Protein AF-A0AAU8Q0X4-F1 (afdb_monomer_lite)

Structure (mmCIF, N/CA/C/O backbone):
data_AF-A0AAU8Q0X4-F1
#
_entry.id   AF-A0AAU8Q0X4-F1
#
loop_
_atom_site.group_PDB
_atom_site.id
_atom_site.type_symbol
_atom_site.label_atom_id
_atom_site.label_alt_id
_atom_site.label_comp_id
_atom_site.label_asym_id
_atom_site.label_entity_id
_atom_site.label_seq_id
_atom_site.pdbx_PDB_ins_code
_atom_site.Cartn_x
_atom_site.Cartn_y
_atom_site.Cartn_z
_atom_site.occupancy
_atom_site.B_iso_or_equiv
_atom_site.auth_seq_id
_atom_site.auth_comp_id
_atom_site.auth_asym_id
_atom_site.auth_atom_id
_atom_site.pdbx_PDB_model_num
ATOM 1 N N . MET A 1 1 ? -7.764 23.706 -14.833 1.00 55.22 1 MET A N 1
ATOM 2 C CA . MET A 1 1 ? -7.058 22.414 -14.672 1.00 55.22 1 MET A CA 1
ATOM 3 C C . MET A 1 1 ? -7.894 21.357 -15.378 1.00 55.22 1 MET A C 1
ATOM 5 O O . MET A 1 1 ? -9.107 21.417 -15.258 1.00 55.22 1 MET A O 1
ATOM 9 N N . GLY A 1 2 ? -7.298 20.515 -16.226 1.00 69.00 2 GLY A N 1
ATOM 10 C CA . GLY A 1 2 ? -8.051 19.638 -17.133 1.00 69.00 2 GLY A CA 1
ATOM 11 C C . GLY A 1 2 ? -8.554 18.359 -16.459 1.00 69.00 2 GLY A C 1
ATOM 12 O O . GLY A 1 2 ? -7.777 17.678 -15.794 1.00 69.00 2 GLY A O 1
ATOM 13 N N . HIS A 1 3 ? -9.815 18.001 -16.724 1.00 71.81 3 HIS A N 1
ATOM 14 C CA . HIS A 1 3 ? -10.545 16.839 -16.186 1.00 71.81 3 HIS A CA 1
ATOM 15 C C . HIS A 1 3 ? -9.796 15.491 -16.225 1.00 71.81 3 HIS A C 1
ATOM 17 O O . HIS A 1 3 ? -10.103 14.585 -15.453 1.00 71.81 3 HIS A O 1
ATOM 23 N N . LYS A 1 4 ? -8.798 15.339 -17.107 1.00 74.12 4 LYS A N 1
ATOM 24 C CA . LYS A 1 4 ? -7.956 14.137 -17.198 1.00 74.12 4 LYS A CA 1
ATOM 25 C C . LYS A 1 4 ? -7.122 13.907 -15.931 1.00 74.12 4 LYS A C 1
ATOM 27 O O . LYS A 1 4 ? -7.078 12.788 -15.434 1.00 74.12 4 LYS A O 1
ATOM 32 N N . LYS A 1 5 ? -6.518 14.966 -15.377 1.00 69.81 5 LYS A N 1
ATOM 33 C CA . LYS A 1 5 ? -5.664 14.868 -14.179 1.00 69.81 5 LYS A CA 1
ATOM 34 C C . LYS A 1 5 ? -6.469 14.455 -12.944 1.00 69.81 5 LYS A C 1
ATOM 36 O O . LYS A 1 5 ? -5.987 13.679 -12.123 1.00 69.81 5 LYS A O 1
ATOM 41 N N . ASP A 1 6 ? -7.707 14.931 -12.856 1.00 74.31 6 ASP A N 1
ATOM 42 C CA . ASP A 1 6 ? -8.621 14.580 -11.771 1.00 74.31 6 ASP A CA 1
ATOM 43 C C . ASP A 1 6 ? -9.051 13.108 -11.867 1.00 74.31 6 ASP A C 1
ATOM 45 O O . ASP A 1 6 ? -9.110 12.411 -10.855 1.00 74.31 6 ASP A O 1
ATOM 49 N N . ASN A 1 7 ? -9.279 12.594 -13.084 1.00 75.88 7 ASN A N 1
ATOM 50 C CA . ASN A 1 7 ? -9.624 11.186 -13.292 1.00 75.88 7 ASN A CA 1
ATOM 51 C C . ASN A 1 7 ? -8.482 10.238 -12.897 1.00 75.88 7 ASN A C 1
ATOM 53 O O . ASN A 1 7 ? -8.737 9.230 -12.238 1.00 75.88 7 ASN A O 1
ATOM 57 N N . ASP A 1 8 ? -7.240 10.573 -13.256 1.00 81.69 8 ASP A N 1
ATOM 58 C CA . ASP A 1 8 ? -6.067 9.757 -12.919 1.00 81.69 8 ASP A CA 1
ATOM 59 C C . ASP A 1 8 ? -5.861 9.680 -11.402 1.00 81.69 8 ASP A C 1
ATOM 61 O O . ASP A 1 8 ? -5.696 8.590 -10.856 1.00 81.69 8 ASP A O 1
ATOM 65 N N . LYS A 1 9 ? -5.988 10.810 -10.694 1.00 84.19 9 LYS A N 1
ATOM 66 C CA . LYS A 1 9 ? -5.925 10.840 -9.226 1.00 84.19 9 LYS A CA 1
ATOM 67 C C . LYS A 1 9 ? -6.977 9.919 -8.592 1.00 84.19 9 LYS A C 1
ATOM 69 O O . LYS A 1 9 ? -6.641 9.097 -7.742 1.00 84.19 9 LYS A O 1
ATOM 74 N N . LEU A 1 10 ? -8.227 10.001 -9.056 1.00 79.19 10 LEU A N 1
ATOM 75 C CA . LEU A 1 10 ? -9.330 9.168 -8.559 1.00 79.19 10 LEU A CA 1
ATOM 76 C C . LEU A 1 10 ? -9.134 7.670 -8.837 1.00 79.19 10 LEU A C 1
ATOM 78 O O . LEU A 1 10 ? -9.698 6.831 -8.130 1.00 79.19 10 LEU A O 1
ATOM 82 N N . ARG A 1 11 ? -8.406 7.306 -9.898 1.00 83.38 11 ARG A N 1
ATOM 83 C CA . ARG A 1 11 ? -8.059 5.905 -10.186 1.00 83.38 11 ARG A CA 1
ATOM 84 C C . ARG A 1 11 ? -7.007 5.401 -9.205 1.00 83.38 11 ARG A C 1
ATOM 86 O O . ARG A 1 11 ? -7.203 4.326 -8.640 1.00 83.38 11 ARG A O 1
ATOM 93 N N . THR A 1 12 ? -5.967 6.194 -8.956 1.00 89.69 12 THR A N 1
ATOM 94 C CA . THR A 1 12 ? -4.909 5.867 -7.993 1.00 89.69 12 THR A CA 1
ATOM 95 C C . THR A 1 12 ? -5.470 5.700 -6.583 1.00 89.69 12 THR A C 1
ATOM 97 O O . THR A 1 12 ? -5.185 4.704 -5.927 1.00 89.69 12 THR A O 1
ATOM 100 N N . GLU A 1 13 ? -6.334 6.613 -6.133 1.00 92.19 13 GLU A N 1
ATOM 101 C CA . GLU A 1 13 ? -6.982 6.516 -4.815 1.00 92.19 13 GLU A CA 1
ATOM 102 C C . GLU A 1 13 ? -7.780 5.214 -4.666 1.00 92.19 13 GLU A C 1
ATOM 104 O O . GLU A 1 13 ? -7.644 4.513 -3.666 1.00 92.19 13 GLU A O 1
ATOM 109 N N . ARG A 1 14 ? -8.543 4.827 -5.696 1.00 94.00 14 ARG A N 1
ATOM 110 C CA . ARG A 1 14 ? -9.298 3.563 -5.699 1.00 94.00 14 ARG A CA 1
ATOM 111 C C . ARG A 1 14 ? -8.405 2.323 -5.685 1.00 94.00 14 ARG A C 1
ATOM 113 O O . ARG A 1 14 ? -8.791 1.309 -5.112 1.00 94.00 14 ARG A O 1
ATOM 120 N N . GLN A 1 15 ? -7.250 2.366 -6.344 1.00 95.56 15 GLN A N 1
ATOM 121 C CA . GLN A 1 15 ? -6.291 1.257 -6.323 1.00 95.56 15 GLN A CA 1
ATOM 122 C C . GLN A 1 15 ? -5.637 1.112 -4.947 1.00 95.56 15 GLN A C 1
ATOM 124 O O . GLN A 1 15 ? -5.539 -0.002 -4.439 1.00 95.56 15 GLN A O 1
ATOM 129 N N . LEU A 1 16 ? -5.245 2.228 -4.331 1.00 96.31 16 LEU A N 1
ATOM 130 C CA . LEU A 1 16 ? -4.663 2.233 -2.991 1.00 96.31 16 LEU A CA 1
ATOM 131 C C . LEU A 1 16 ? -5.668 1.788 -1.924 1.00 96.31 16 LEU A C 1
ATOM 133 O O . LEU A 1 16 ? -5.290 1.056 -1.013 1.00 96.31 16 LEU A O 1
ATOM 137 N N . ASP A 1 17 ? -6.940 2.176 -2.048 1.00 96.94 17 ASP A N 1
ATOM 138 C CA . ASP A 1 17 ? -7.984 1.729 -1.123 1.00 96.94 17 ASP A CA 1
ATOM 139 C C . ASP A 1 17 ? -8.211 0.214 -1.211 1.00 96.94 17 ASP A C 1
ATOM 141 O O . ASP A 1 17 ? -8.219 -0.461 -0.183 1.00 96.94 17 ASP A O 1
ATOM 145 N N . ARG A 1 18 ? -8.275 -0.354 -2.423 1.00 97.62 18 ARG A N 1
ATOM 146 C CA . ARG A 1 18 ? -8.331 -1.817 -2.591 1.00 97.62 18 ARG A CA 1
ATOM 147 C C . ARG A 1 18 ? -7.126 -2.513 -1.964 1.00 97.62 18 ARG A C 1
ATOM 149 O O . ARG A 1 18 ? -7.310 -3.441 -1.185 1.00 97.62 18 ARG A O 1
ATOM 156 N N . LEU A 1 19 ? -5.915 -2.019 -2.231 1.00 98.19 19 LEU A N 1
ATOM 157 C CA . LEU A 1 19 ? -4.692 -2.584 -1.657 1.00 98.19 19 LEU A CA 1
ATOM 158 C C . LEU A 1 19 ? -4.708 -2.552 -0.121 1.00 98.19 19 LEU A C 1
ATOM 160 O O . LEU A 1 19 ? -4.243 -3.497 0.517 1.00 98.19 19 LEU A O 1
ATOM 164 N N . LYS A 1 20 ? -5.241 -1.482 0.482 1.00 98.19 20 LYS A N 1
ATOM 165 C CA . LYS A 1 20 ? -5.418 -1.366 1.935 1.00 98.19 20 LYS A CA 1
ATOM 166 C C . LYS A 1 20 ? -6.326 -2.476 2.464 1.00 98.19 20 LYS A C 1
ATOM 168 O O . LYS A 1 20 ? -5.922 -3.176 3.388 1.00 98.19 20 LYS A O 1
ATOM 173 N N . TRP A 1 21 ? -7.501 -2.666 1.863 1.00 98.38 21 TRP A N 1
ATOM 174 C CA . TRP A 1 21 ? -8.461 -3.698 2.274 1.00 98.38 21 TRP A CA 1
ATOM 175 C C . TRP A 1 21 ? -7.937 -5.120 2.075 1.00 98.38 21 TRP A C 1
ATOM 177 O O . TRP A 1 21 ? -8.040 -5.939 2.981 1.00 98.38 21 TRP A O 1
ATOM 187 N N . GLU A 1 22 ? -7.305 -5.403 0.936 1.00 98.25 22 GLU A N 1
ATOM 188 C CA . GLU A 1 22 ? -6.661 -6.698 0.678 1.00 98.25 22 GLU A CA 1
ATOM 189 C C . GLU A 1 22 ? -5.562 -6.986 1.706 1.00 98.25 22 GLU A C 1
ATOM 191 O O . GLU A 1 22 ? -5.470 -8.082 2.252 1.00 98.25 22 GLU A O 1
ATOM 196 N N . THR A 1 23 ? -4.752 -5.976 2.029 1.00 98.31 23 THR A N 1
ATOM 197 C CA . THR A 1 23 ? -3.695 -6.106 3.037 1.00 98.31 23 THR A CA 1
ATOM 1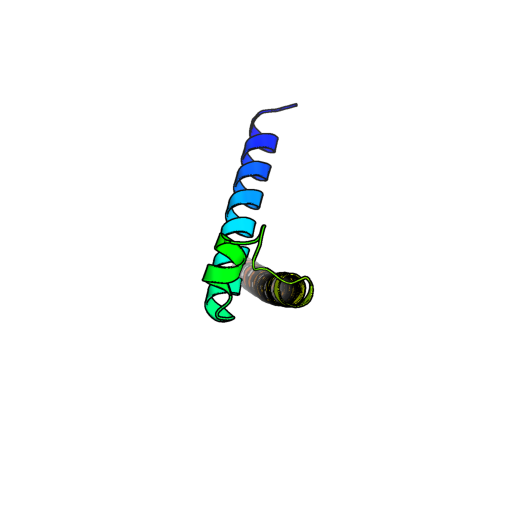98 C C . THR A 1 23 ? -4.264 -6.301 4.440 1.00 98.31 23 THR A C 1
ATOM 200 O O . THR A 1 23 ? -3.732 -7.108 5.194 1.00 98.31 23 THR A O 1
ATOM 203 N N . ALA A 1 24 ? -5.343 -5.605 4.800 1.00 98.25 24 ALA A N 1
ATOM 204 C CA . ALA A 1 24 ? -6.017 -5.812 6.079 1.00 98.25 24 ALA A CA 1
ATOM 205 C C . ALA A 1 24 ? -6.579 -7.232 6.190 1.00 98.25 24 ALA A C 1
ATOM 207 O O . ALA A 1 24 ? -6.335 -7.903 7.189 1.00 98.25 24 ALA A O 1
ATOM 208 N N . LYS A 1 25 ? -7.225 -7.726 5.131 1.00 98.31 25 LYS A N 1
ATOM 209 C CA . LYS A 1 25 ? -7.730 -9.098 5.044 1.00 98.31 25 LYS A CA 1
ATOM 210 C C . LYS A 1 25 ? -6.636 -10.146 5.225 1.00 98.31 25 LYS A C 1
ATOM 212 O O . LYS A 1 25 ? -6.787 -11.061 6.025 1.00 98.31 25 LYS A O 1
ATOM 217 N N . GLU A 1 26 ? -5.505 -9.997 4.537 1.00 98.25 26 GLU A N 1
ATOM 218 C CA . GLU A 1 26 ? -4.354 -10.900 4.694 1.00 98.25 26 GLU A CA 1
ATOM 219 C C . GLU A 1 26 ? -3.778 -10.909 6.117 1.00 98.25 26 GLU A C 1
ATOM 221 O O . GLU A 1 26 ? -3.221 -11.914 6.555 1.00 98.25 26 GLU A O 1
ATOM 226 N N . LEU A 1 27 ? -3.903 -9.793 6.837 1.00 97.88 27 LEU A N 1
ATOM 227 C CA . LEU A 1 27 ? -3.445 -9.657 8.218 1.00 97.88 27 LEU A CA 1
ATOM 228 C C . LEU A 1 27 ? -4.503 -10.073 9.253 1.00 97.88 27 LEU A C 1
ATOM 230 O O . LEU A 1 27 ? -4.184 -10.073 10.441 1.00 97.88 27 LEU A O 1
ATOM 234 N N . GLY A 1 28 ? -5.725 -10.412 8.827 1.00 97.75 28 GLY A N 1
ATOM 235 C CA . GLY A 1 28 ? -6.853 -10.685 9.722 1.00 97.75 28 GLY A CA 1
ATOM 236 C C . GLY A 1 28 ? -7.372 -9.445 10.458 1.00 97.75 28 GLY A C 1
ATOM 237 O O . GLY A 1 28 ? -7.873 -9.574 11.564 1.00 97.75 28 GLY A O 1
ATOM 238 N N . LEU A 1 29 ? -7.210 -8.257 9.868 1.00 97.69 29 LEU A N 1
ATOM 239 C CA . LEU A 1 29 ? -7.581 -6.948 10.430 1.00 97.69 29 LEU A CA 1
ATOM 240 C C . LEU A 1 29 ? -8.723 -6.282 9.642 1.00 97.69 29 LEU A C 1
ATOM 242 O O . LEU A 1 29 ? -8.869 -5.062 9.666 1.00 97.69 29 LEU A O 1
ATOM 246 N N . GLU A 1 30 ? -9.467 -7.051 8.845 1.00 97.12 30 GLU A N 1
ATOM 247 C CA . GLU A 1 30 ? -10.534 -6.510 7.994 1.00 97.12 30 GLU A CA 1
ATOM 248 C C . GLU A 1 30 ? -11.710 -5.958 8.807 1.00 97.12 30 GLU A C 1
ATOM 250 O O . GLU A 1 30 ? -12.207 -4.882 8.473 1.00 97.12 30 GLU A O 1
ATOM 255 N N . ASP A 1 31 ? -12.076 -6.628 9.902 1.00 95.88 31 ASP A N 1
ATOM 256 C CA . ASP A 1 31 ? -13.126 -6.175 10.819 1.00 95.88 31 ASP A CA 1
ATOM 257 C C . ASP A 1 31 ? -12.689 -4.914 11.583 1.00 95.88 31 ASP A C 1
ATOM 259 O O . ASP A 1 31 ? -13.390 -3.902 11.548 1.00 95.88 31 ASP A O 1
ATOM 263 N N . ASP A 1 32 ? -11.474 -4.909 12.148 1.00 94.62 32 ASP A N 1
ATOM 264 C CA . ASP A 1 32 ? -10.916 -3.736 12.839 1.00 94.62 32 ASP A CA 1
ATOM 265 C C . ASP A 1 32 ? -10.841 -2.521 11.905 1.00 94.62 32 ASP A C 1
ATOM 267 O O . ASP A 1 32 ? -11.158 -1.394 12.286 1.00 94.62 32 ASP A O 1
ATOM 271 N N . LEU A 1 33 ? -10.438 -2.735 10.646 1.00 95.88 33 LEU A N 1
ATOM 272 C CA . LEU A 1 33 ? -10.391 -1.673 9.645 1.00 95.88 33 LEU A CA 1
ATOM 273 C C . LEU A 1 33 ? -11.796 -1.187 9.249 1.00 95.88 33 LEU A C 1
ATOM 275 O O . LEU A 1 33 ? -11.959 0.002 8.961 1.00 95.88 33 LEU A O 1
ATOM 279 N N . ALA A 1 34 ? -12.806 -2.062 9.236 1.00 95.56 34 ALA A N 1
ATOM 280 C CA . ALA A 1 34 ? -14.200 -1.674 9.025 1.00 95.56 34 ALA A CA 1
ATOM 281 C C . ALA A 1 34 ? -14.747 -0.825 10.177 1.00 95.56 34 ALA A C 1
ATOM 283 O O . ALA A 1 34 ? -15.462 0.148 9.924 1.00 95.56 34 ALA A O 1
ATOM 284 N N . ASN A 1 35 ? -14.320 -1.115 11.406 1.00 94.12 35 ASN A N 1
ATOM 285 C CA . ASN A 1 35 ? -14.689 -0.394 12.621 1.00 94.12 35 ASN A CA 1
ATOM 286 C C . ASN A 1 35 ? -13.578 0.558 13.095 1.00 94.12 35 ASN A C 1
ATOM 288 O O . ASN A 1 35 ? -13.409 0.786 14.293 1.00 94.12 35 ASN A O 1
ATOM 292 N N . ALA A 1 36 ? -12.817 1.151 12.167 1.00 82.38 36 ALA A N 1
ATOM 293 C CA . ALA A 1 36 ? -11.580 1.867 12.492 1.00 82.38 36 ALA A CA 1
ATOM 294 C C . ALA A 1 36 ? -11.726 3.058 13.457 1.00 82.38 36 ALA A C 1
ATOM 296 O O . ALA A 1 36 ? -10.724 3.524 13.994 1.00 82.38 36 ALA A O 1
ATOM 297 N N . GLY A 1 37 ? -12.946 3.567 13.665 1.00 82.94 37 GLY A N 1
ATOM 298 C CA . GLY A 1 37 ? -13.228 4.596 14.668 1.00 82.94 37 GLY A CA 1
ATOM 299 C C . GLY A 1 37 ? -13.130 4.102 16.115 1.00 82.94 37 GLY A C 1
ATOM 300 O O . GLY A 1 37 ? -12.807 4.901 16.990 1.00 82.94 37 GLY A O 1
ATOM 301 N N . ASP A 1 38 ? -13.347 2.805 16.341 1.00 83.19 38 ASP A N 1
ATOM 302 C CA . ASP A 1 38 ? -13.476 2.207 17.671 1.00 83.19 38 ASP A CA 1
ATOM 303 C C . ASP A 1 38 ? -12.463 1.071 17.914 1.00 83.19 38 ASP A C 1
ATOM 305 O O . ASP A 1 38 ? -11.945 0.944 19.024 1.00 83.19 38 ASP A O 1
ATOM 309 N N . GLU A 1 39 ? -12.143 0.268 16.891 1.00 86.44 39 GLU A N 1
ATOM 310 C CA . GLU A 1 39 ? -11.420 -1.006 17.060 1.00 86.44 39 GLU A CA 1
ATOM 311 C C . GLU A 1 39 ? -9.992 -1.012 16.484 1.00 86.44 39 GLU A C 1
ATOM 313 O O . GLU A 1 39 ? -9.150 -1.778 16.947 1.00 86.44 39 GLU A O 1
ATOM 318 N N . LEU A 1 40 ? -9.654 -0.124 15.539 1.00 95.06 40 LEU A N 1
ATOM 319 C CA . LEU A 1 40 ? -8.329 -0.135 14.907 1.00 95.06 40 LEU A CA 1
ATOM 320 C C . LEU A 1 40 ? -7.269 0.567 15.764 1.00 95.06 40 LEU A C 1
ATOM 322 O O . LEU A 1 40 ? -7.199 1.799 15.837 1.00 95.06 40 LEU A O 1
ATOM 326 N N . THR A 1 41 ? -6.346 -0.199 16.343 1.00 95.56 41 THR A N 1
ATOM 327 C CA . THR A 1 41 ? -5.228 0.388 17.087 1.00 95.56 41 THR A CA 1
ATOM 328 C C . THR A 1 41 ? -4.190 1.023 16.154 1.00 95.56 41 THR A C 1
ATOM 330 O O . THR A 1 41 ? -3.984 0.615 15.008 1.00 95.56 41 THR A O 1
ATOM 333 N N . VAL A 1 42 ? -3.409 1.977 16.679 1.00 96.25 42 VAL A N 1
ATOM 334 C CA . VAL A 1 42 ? -2.270 2.586 15.953 1.00 96.25 42 VAL A CA 1
ATOM 335 C C . VAL A 1 42 ? -1.283 1.525 15.451 1.00 96.25 42 VAL A C 1
ATOM 337 O O . VAL A 1 42 ? -0.695 1.663 14.377 1.00 96.25 42 VAL A O 1
ATOM 340 N N . ARG A 1 43 ? -1.101 0.439 16.215 1.00 96.38 43 ARG A N 1
ATOM 341 C CA . ARG A 1 43 ? -0.216 -0.665 15.835 1.00 96.38 43 ARG A CA 1
ATOM 342 C C . ARG A 1 43 ? -0.757 -1.421 14.622 1.00 96.38 43 ARG A C 1
ATOM 344 O O . ARG A 1 43 ? 0.032 -1.767 13.747 1.00 96.38 43 ARG A O 1
ATOM 351 N N . GLU A 1 44 ? -2.055 -1.688 14.568 1.00 97.12 44 GLU A N 1
ATOM 352 C CA . GLU A 1 44 ? -2.706 -2.394 13.455 1.00 97.12 44 GLU A CA 1
ATOM 353 C C . GLU A 1 44 ? -2.743 -1.540 12.196 1.00 97.12 44 GLU A C 1
ATOM 355 O O . GLU A 1 44 ? -2.308 -2.005 11.141 1.00 97.12 44 GLU A O 1
ATOM 360 N N . ALA A 1 45 ? -3.097 -0.260 12.322 1.00 97.00 45 ALA A N 1
ATOM 361 C CA . ALA A 1 45 ? -2.972 0.703 11.231 1.00 97.00 45 ALA A CA 1
ATOM 362 C C . ALA A 1 45 ? -1.533 0.742 10.679 1.00 97.00 45 ALA A C 1
ATOM 364 O O . ALA A 1 45 ? -1.315 0.696 9.465 1.00 97.00 45 ALA A O 1
ATOM 365 N N . GLY A 1 46 ? -0.535 0.740 11.572 1.00 97.88 46 GLY A N 1
ATOM 366 C CA . GLY A 1 46 ? 0.880 0.662 11.209 1.00 97.88 46 GLY A CA 1
ATOM 367 C C . GLY A 1 46 ? 1.260 -0.635 10.486 1.00 97.88 46 GLY A C 1
ATOM 368 O O . GLY A 1 46 ? 2.008 -0.591 9.508 1.00 97.88 46 GLY A O 1
ATOM 369 N N . LYS A 1 47 ? 0.729 -1.790 10.913 1.00 98.25 47 LYS A N 1
ATOM 370 C CA . LYS A 1 47 ? 0.939 -3.076 10.223 1.00 98.25 47 LYS A CA 1
ATOM 371 C C . LYS A 1 47 ? 0.346 -3.057 8.815 1.00 98.25 47 LYS A C 1
ATOM 373 O O . LYS A 1 47 ? 1.028 -3.493 7.887 1.00 98.25 47 LYS A O 1
ATOM 378 N N . ILE A 1 48 ? -0.876 -2.550 8.648 1.00 98.25 48 ILE A N 1
ATOM 379 C CA . ILE A 1 48 ? -1.537 -2.453 7.339 1.00 98.25 48 ILE A CA 1
ATOM 380 C C . ILE A 1 48 ? -0.708 -1.555 6.417 1.00 98.25 48 ILE A C 1
ATOM 382 O O . ILE A 1 48 ? -0.240 -2.009 5.373 1.00 98.25 48 ILE A O 1
ATOM 386 N N . GLY A 1 49 ? -0.432 -0.316 6.835 1.00 98.00 49 GLY A N 1
ATOM 387 C CA . GLY A 1 49 ? 0.328 0.642 6.027 1.00 98.00 49 GLY A CA 1
ATOM 388 C C . GLY A 1 49 ? 1.743 0.157 5.691 1.00 98.00 49 GLY A C 1
ATOM 389 O O . GLY A 1 49 ? 2.183 0.257 4.546 1.00 98.00 49 GLY A O 1
ATOM 390 N N . GLY A 1 50 ? 2.443 -0.442 6.657 1.00 98.56 50 GLY A N 1
ATOM 391 C CA . GLY A 1 50 ? 3.778 -0.999 6.440 1.00 98.56 50 GLY A CA 1
ATOM 392 C C . GLY A 1 50 ? 3.796 -2.139 5.416 1.00 98.56 50 GLY A C 1
ATOM 393 O O . GLY A 1 50 ? 4.706 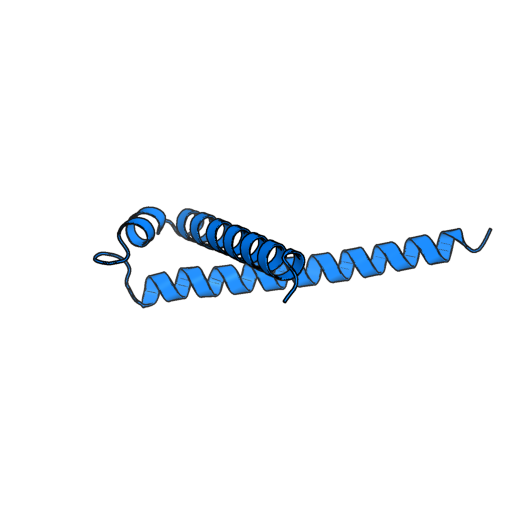-2.202 4.588 1.00 98.56 50 GLY A O 1
ATOM 394 N N . ASN A 1 51 ? 2.791 -3.019 5.428 1.00 98.69 51 ASN A N 1
ATOM 395 C CA . ASN A 1 51 ? 2.675 -4.090 4.435 1.00 98.69 51 ASN A CA 1
ATOM 396 C C . ASN A 1 51 ? 2.270 -3.563 3.054 1.00 98.69 51 ASN A C 1
ATOM 398 O O . ASN A 1 51 ? 2.816 -4.032 2.056 1.00 98.69 51 ASN A O 1
ATOM 402 N N . MET A 1 52 ? 1.408 -2.543 2.976 1.00 98.44 52 MET A N 1
ATOM 403 C CA . MET A 1 52 ? 1.102 -1.877 1.704 1.00 98.44 52 MET A CA 1
ATOM 404 C C . MET A 1 52 ? 2.369 -1.324 1.044 1.00 98.44 52 MET A C 1
ATOM 406 O O . MET A 1 52 ? 2.593 -1.564 -0.140 1.00 98.44 52 MET A O 1
ATOM 410 N N . VAL A 1 53 ? 3.233 -0.636 1.804 1.00 98.31 53 VAL A N 1
ATOM 411 C CA . VAL A 1 53 ? 4.501 -0.101 1.275 1.00 98.31 53 VAL A CA 1
ATOM 412 C C . VAL A 1 53 ? 5.395 -1.223 0.748 1.00 98.31 53 VAL A C 1
ATOM 414 O O . VAL A 1 53 ? 5.920 -1.107 -0.354 1.00 98.31 53 VAL A O 1
ATOM 417 N N . ARG A 1 54 ? 5.526 -2.337 1.479 1.00 98.56 54 ARG A N 1
ATOM 418 C CA . ARG A 1 54 ? 6.310 -3.499 1.020 1.00 98.56 54 ARG A CA 1
ATOM 419 C C . ARG A 1 54 ? 5.786 -4.062 -0.302 1.00 98.56 54 ARG A C 1
ATOM 421 O O . ARG A 1 54 ? 6.581 -4.338 -1.196 1.00 98.56 54 ARG A O 1
ATOM 428 N N . LYS A 1 55 ? 4.463 -4.195 -0.445 1.00 98.06 55 LYS A N 1
ATOM 429 C CA . LYS A 1 55 ? 3.827 -4.657 -1.689 1.00 98.06 55 LYS A CA 1
ATOM 430 C C . LYS A 1 55 ? 4.069 -3.693 -2.851 1.00 98.06 55 LYS A C 1
ATOM 432 O O . LYS A 1 55 ? 4.395 -4.141 -3.943 1.00 98.06 55 LYS A O 1
ATOM 437 N N . LEU A 1 56 ? 3.950 -2.386 -2.613 1.00 97.62 56 LEU A N 1
ATOM 438 C CA . LEU A 1 56 ? 4.190 -1.363 -3.636 1.00 97.62 56 LEU A CA 1
ATOM 439 C C . LEU A 1 56 ? 5.647 -1.342 -4.104 1.00 97.62 56 LEU A C 1
ATOM 441 O O . LEU A 1 56 ? 5.889 -1.229 -5.301 1.00 97.62 56 LEU A O 1
ATOM 445 N N . VAL A 1 57 ? 6.605 -1.479 -3.182 1.00 98.19 57 VAL A N 1
ATOM 446 C CA . VAL A 1 57 ? 8.031 -1.577 -3.530 1.00 98.19 57 VAL A CA 1
ATOM 447 C C . VAL A 1 57 ? 8.276 -2.802 -4.402 1.00 98.19 57 VAL A C 1
ATOM 449 O O . VAL A 1 57 ? 8.834 -2.657 -5.484 1.00 98.19 57 VAL A O 1
ATOM 452 N N . LYS A 1 58 ? 7.775 -3.973 -3.991 1.00 98.12 58 LYS A N 1
ATOM 453 C CA . LYS A 1 58 ? 7.906 -5.210 -4.768 1.00 98.12 58 LYS A CA 1
ATOM 454 C C . LYS A 1 58 ? 7.314 -5.075 -6.178 1.00 98.12 58 LYS A C 1
ATOM 456 O O . LYS A 1 58 ? 7.979 -5.405 -7.152 1.00 98.12 58 LYS A O 1
ATOM 461 N N . ALA A 1 59 ? 6.101 -4.535 -6.298 1.00 96.69 59 ALA A N 1
ATOM 462 C CA . ALA A 1 59 ? 5.475 -4.300 -7.600 1.00 96.69 59 ALA A CA 1
ATOM 463 C C . ALA A 1 59 ? 6.277 -3.306 -8.462 1.00 96.69 59 ALA A C 1
ATOM 465 O O . ALA A 1 59 ? 6.340 -3.442 -9.681 1.00 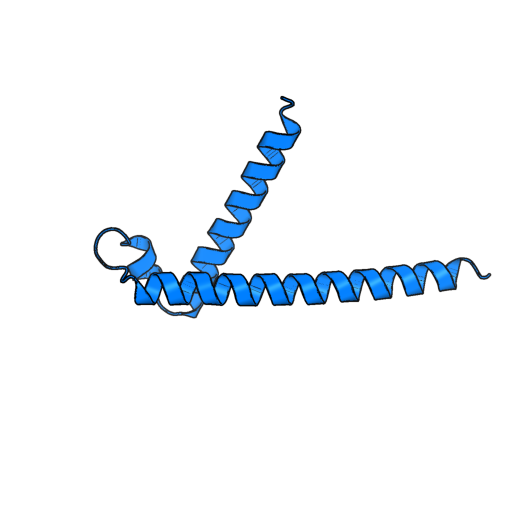96.69 59 ALA A O 1
ATOM 466 N N . GLY A 1 60 ? 6.905 -2.305 -7.837 1.00 97.00 60 GLY A N 1
ATOM 467 C CA . GLY A 1 60 ? 7.805 -1.375 -8.516 1.00 97.00 60 GLY A CA 1
ATOM 468 C C . GLY A 1 60 ? 9.076 -2.049 -9.037 1.00 97.00 60 GLY A C 1
ATOM 469 O O . GLY A 1 60 ? 9.477 -1.792 -10.169 1.00 97.00 60 GLY A O 1
ATOM 470 N N . GLU A 1 61 ? 9.689 -2.926 -8.242 1.00 98.12 61 GLU A N 1
ATOM 471 C CA . GLU A 1 61 ? 10.856 -3.720 -8.651 1.00 98.12 61 GLU A CA 1
ATOM 472 C C . GLU A 1 61 ? 10.521 -4.641 -9.834 1.00 98.12 61 GLU A C 1
ATOM 474 O O . GLU A 1 61 ? 11.254 -4.657 -10.822 1.00 98.12 61 GLU A O 1
ATOM 479 N N . GLU A 1 62 ? 9.384 -5.341 -9.773 1.00 97.94 62 GLU A N 1
ATOM 480 C CA . GLU A 1 62 ? 8.887 -6.205 -10.853 1.00 97.94 62 GLU A CA 1
ATOM 481 C C . GLU A 1 62 ? 8.630 -5.408 -12.141 1.00 97.94 62 GLU A C 1
ATOM 483 O O . GLU A 1 62 ? 9.115 -5.784 -13.207 1.00 97.94 62 GLU A O 1
ATOM 488 N N . ALA A 1 63 ? 7.961 -4.253 -12.048 1.00 96.88 63 ALA A N 1
ATOM 489 C CA . ALA A 1 63 ? 7.697 -3.397 -13.205 1.00 96.88 63 ALA A CA 1
ATOM 490 C C . ALA A 1 63 ? 8.985 -2.861 -13.860 1.00 96.88 63 ALA A C 1
ATOM 492 O O . ALA A 1 63 ? 9.064 -2.741 -15.084 1.00 96.88 63 ALA A O 1
ATOM 493 N N . LEU A 1 64 ? 10.007 -2.535 -13.060 1.00 96.88 64 LEU A N 1
ATOM 494 C CA . LEU A 1 64 ? 11.309 -2.105 -13.577 1.00 96.88 64 LEU A CA 1
ATOM 495 C C . LEU A 1 64 ? 12.049 -3.246 -14.284 1.00 96.88 64 LEU A C 1
ATOM 497 O O . LEU A 1 64 ? 12.664 -3.008 -15.326 1.00 96.88 64 LEU A O 1
ATOM 501 N N . ALA A 1 65 ? 11.978 -4.465 -13.745 1.00 97.12 65 ALA A N 1
ATOM 502 C CA . ALA A 1 65 ? 12.554 -5.647 -14.377 1.00 97.12 65 ALA A CA 1
ATOM 503 C C . ALA A 1 65 ? 11.870 -5.952 -15.722 1.00 97.12 65 ALA A C 1
ATOM 505 O O . ALA A 1 65 ? 12.551 -6.064 -16.742 1.00 97.12 65 ALA A O 1
ATOM 506 N N . GLU A 1 66 ? 10.532 -5.971 -15.756 1.00 96.56 66 GLU A N 1
ATOM 507 C CA . GLU A 1 66 ? 9.753 -6.185 -16.984 1.00 96.56 66 GLU A CA 1
ATOM 508 C C . GLU A 1 66 ? 10.059 -5.135 -18.061 1.00 96.56 66 GLU A C 1
ATOM 510 O O . GLU A 1 66 ? 10.167 -5.456 -19.249 1.00 96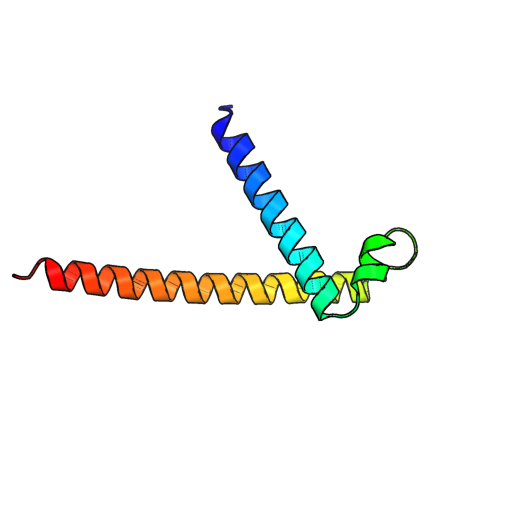.56 66 GLU A O 1
ATOM 515 N N . GLU A 1 67 ? 10.228 -3.871 -17.664 1.00 94.94 67 GLU A N 1
ATOM 516 C CA . GLU A 1 67 ? 10.608 -2.801 -18.583 1.00 94.94 67 GLU A CA 1
ATOM 517 C C . GLU A 1 67 ? 12.013 -3.008 -19.162 1.00 94.94 67 GLU A C 1
ATOM 519 O O . GLU A 1 67 ? 12.235 -2.758 -20.352 1.00 94.94 67 GLU A O 1
ATOM 524 N N . GLY A 1 68 ? 12.957 -3.474 -18.340 1.00 94.69 68 GLY A N 1
ATOM 525 C CA . GLY A 1 68 ? 14.301 -3.849 -18.776 1.00 94.69 68 GLY A CA 1
ATOM 526 C C . GLY A 1 68 ? 14.269 -4.958 -19.827 1.00 94.69 68 GLY A C 1
ATOM 527 O O . GLY A 1 68 ? 14.825 -4.795 -20.916 1.00 94.69 68 GLY A O 1
ATOM 528 N N . ASP A 1 69 ? 13.535 -6.034 -19.548 1.00 94.56 69 ASP A N 1
ATOM 529 C CA . ASP A 1 69 ? 13.369 -7.170 -20.459 1.00 94.56 69 ASP A CA 1
ATOM 530 C C . ASP A 1 69 ? 12.663 -6.768 -21.758 1.00 94.56 69 ASP A C 1
ATOM 532 O O . ASP A 1 69 ? 13.016 -7.217 -22.853 1.00 94.56 69 ASP A O 1
ATOM 536 N N . ARG A 1 70 ? 11.661 -5.886 -21.670 1.00 94.31 70 ARG A N 1
ATOM 537 C CA . ARG A 1 70 ? 10.969 -5.334 -22.840 1.00 94.31 70 ARG A CA 1
ATOM 538 C C . ARG A 1 70 ? 11.930 -4.568 -23.744 1.00 94.31 70 ARG A C 1
ATOM 540 O O . ARG A 1 70 ? 11.922 -4.800 -24.950 1.00 94.31 70 ARG A O 1
ATOM 547 N N . LYS A 1 71 ? 12.763 -3.688 -23.180 1.00 92.44 71 LYS A N 1
ATOM 548 C CA . LYS A 1 71 ? 13.768 -2.931 -23.944 1.00 92.44 71 LYS A CA 1
ATOM 549 C C . LYS A 1 71 ? 14.803 -3.849 -24.584 1.0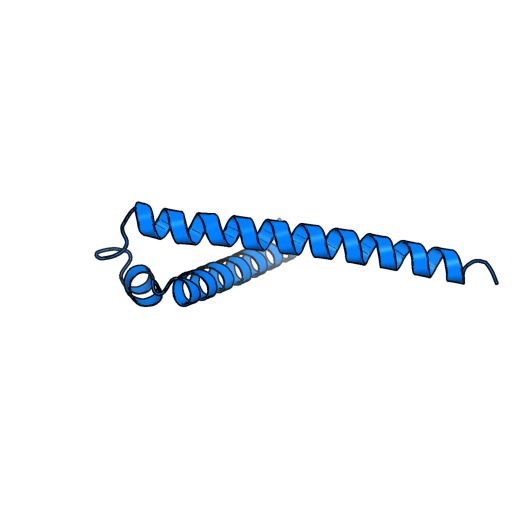0 92.44 71 LYS A C 1
ATOM 551 O O . LYS A 1 71 ? 15.109 -3.673 -25.758 1.00 92.44 71 LYS A O 1
ATOM 556 N N . ALA A 1 72 ? 15.289 -4.851 -23.851 1.00 91.75 72 ALA A N 1
ATOM 557 C CA . ALA A 1 72 ? 16.226 -5.831 -24.391 1.00 91.75 72 ALA A CA 1
ATOM 558 C C . ALA A 1 72 ? 15.639 -6.575 -25.602 1.00 91.75 72 ALA A C 1
ATOM 560 O O . ALA A 1 72 ? 16.310 -6.715 -26.620 1.00 91.75 72 ALA A O 1
ATOM 561 N N . ARG A 1 73 ? 14.366 -6.990 -25.532 1.00 91.00 73 ARG A N 1
ATOM 562 C CA . ARG A 1 73 ? 13.683 -7.660 -26.652 1.00 91.00 73 ARG A CA 1
ATOM 563 C C . ARG A 1 73 ? 13.489 -6.774 -27.878 1.00 91.00 73 ARG A C 1
ATOM 565 O O . ARG A 1 73 ? 13.627 -7.279 -28.985 1.00 91.00 73 ARG A O 1
ATOM 572 N N . LEU A 1 74 ? 13.150 -5.498 -27.690 1.00 90.19 74 LEU A N 1
ATOM 573 C CA . LEU A 1 74 ? 12.991 -4.559 -28.805 1.00 90.19 74 LEU A CA 1
ATOM 574 C C . LEU A 1 74 ? 14.329 -4.320 -29.509 1.00 90.19 74 LEU A C 1
ATOM 576 O O . LEU A 1 74 ? 14.398 -4.446 -30.724 1.00 90.19 74 LEU A O 1
ATOM 580 N N . ASN A 1 75 ? 15.402 -4.111 -28.743 1.00 85.25 75 ASN A N 1
ATOM 581 C CA . ASN A 1 75 ? 16.736 -3.923 -29.311 1.00 85.25 75 ASN A CA 1
ATOM 582 C C . ASN A 1 75 ? 17.199 -5.139 -30.137 1.00 85.25 75 ASN A C 1
ATOM 584 O O . ASN A 1 75 ? 17.833 -4.964 -31.163 1.00 85.25 75 ASN A O 1
ATOM 588 N N . LEU A 1 76 ? 16.854 -6.365 -29.721 1.00 77.31 76 LEU A N 1
ATOM 589 C CA . LEU A 1 76 ? 17.181 -7.590 -30.468 1.00 7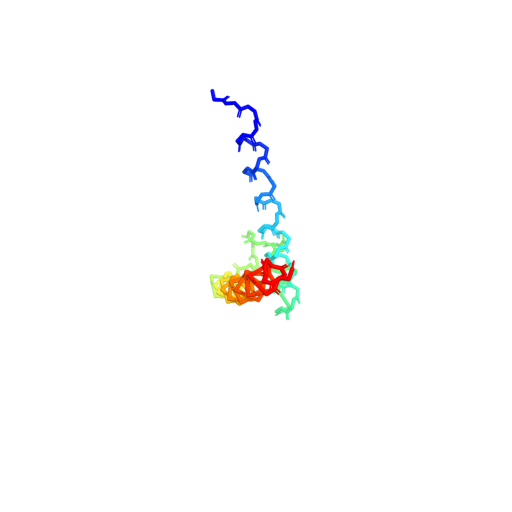7.31 76 LEU A CA 1
ATOM 590 C C . LEU A 1 76 ? 16.325 -7.801 -31.732 1.00 77.31 76 LEU A C 1
ATOM 592 O O . LEU A 1 76 ? 16.675 -8.638 -32.561 1.00 77.31 76 LEU A O 1
ATOM 596 N N . GLN A 1 77 ? 15.189 -7.109 -31.868 1.00 70.00 77 GLN A N 1
ATOM 597 C CA . GLN A 1 77 ? 14.335 -7.173 -33.062 1.00 70.00 77 GLN A CA 1
ATOM 598 C C . GLN A 1 77 ? 14.755 -6.179 -34.147 1.00 70.00 77 GLN A C 1
ATOM 600 O O . GLN A 1 77 ? 14.452 -6.423 -35.310 1.00 70.00 77 GLN A O 1
ATOM 605 N N . ASP A 1 78 ? 15.468 -5.112 -33.784 1.00 63.41 78 ASP A N 1
ATOM 606 C CA . ASP A 1 78 ? 15.945 -4.086 -34.720 1.00 63.41 78 ASP A CA 1
ATOM 607 C C . ASP A 1 78 ? 17.237 -4.496 -35.476 1.00 63.41 78 ASP A C 1
ATOM 609 O O . ASP A 1 78 ? 17.658 -3.792 -36.392 1.00 63.41 78 ASP A O 1
ATOM 613 N N . ASP A 1 79 ? 17.849 -5.638 -35.126 1.00 58.88 79 ASP A N 1
ATOM 614 C CA . ASP A 1 79 ? 19.121 -6.143 -35.682 1.00 58.88 79 ASP A CA 1
ATOM 615 C C . ASP A 1 79 ? 18.969 -7.124 -36.884 1.00 58.88 79 ASP A C 1
ATOM 617 O O . ASP A 1 79 ? 19.953 -7.761 -37.276 1.00 58.88 79 ASP A O 1
ATOM 621 N N . PHE A 1 80 ? 17.777 -7.262 -37.493 1.00 53.84 80 PHE A N 1
ATOM 622 C CA . PHE A 1 80 ? 17.516 -8.158 -38.645 1.00 53.84 80 PHE A CA 1
ATOM 623 C C . PHE A 1 80 ? 16.819 -7.482 -39.831 1.00 53.84 80 PHE A C 1
ATOM 625 O O . PHE A 1 80 ? 15.792 -6.799 -39.620 1.00 53.84 80 PHE A O 1
#

Sequence (80 aa):
MGHKKDNDKLRTERQLDRLKWETAKELGLEDDLANAGDELTVREAGKIGGNMVRKLVKAGEEALAEEGDRKARLNLQDDF

Organism: Desulfofundulus kuznetsovii (strain DSM 6115 / VKM B-1805 / 17) (NCBI:txid760568)

Secondary structure (DSSP, 8-state):
--HHHHHHHHHHHHHHHHHHHHHHHHTT-HHHHHTTTTT--HHHHHHHHHHHHHHHHHHHHHHHHHHHHHHHHHHHHTT-

Radius of gyration: 18.64 Å; chains: 1; bounding box: 34×33×56 Å

Foldseek 3Di:
DDPVVVVVVVVVVVVLVVLLCVLCVVVVNNVCVVVVVPRQDPVSVVSSVVVSVVVVVVVVVVVVVVVVVVVVVVVVVVPD

pLDDT: mean 90.66, std 11.06, range [53.84, 98.69]

InterPro domains:
  IPR001448 Small acid-soluble spore protein, alpha/beta-type [PF00269] (13-64)
  IPR038300 SASP, alpha/beta-type superfamily [G3DSA:6.10.10.80] (11-70)